Protein AF-A0A7X2NM46-F1 (afdb_monomer_lite)

Secondary structure (DSSP, 8-state):
---------HHHHHHHHHHHHHHHTTSS--SS-HHHHHHHHHHHHHHHHHHHHTS--PSSP-HHHHHHHHHHHHHHHHTT----

Foldseek 3Di:
DDDDDPPDCVVVVVVLVVQVVCCVVVNDPRPADPVNVVVVVQVVLQVVVCVQVVDHDDPPDPVVVSVVSVVVVVVCVVVVNDDD

Structure (mmCIF, N/CA/C/O backbone):
data_AF-A0A7X2NM46-F1
#
_entry.id   AF-A0A7X2NM46-F1
#
loop_
_atom_site.group_PDB
_atom_site.id
_atom_site.type_symbol
_atom_site.label_atom_id
_atom_site.label_alt_id
_atom_site.label_comp_id
_atom_site.label_asym_id
_atom_site.label_entity_id
_atom_site.label_seq_id
_atom_site.pdbx_PDB_ins_code
_atom_site.Cartn_x
_atom_site.Cartn_y
_atom_site.Cartn_z
_atom_site.occupancy
_atom_site.B_iso_or_equiv
_atom_site.auth_seq_id
_atom_site.auth_comp_id
_atom_site.auth_asym_id
_atom_site.auth_atom_id
_atom_site.pdbx_PDB_model_num
ATOM 1 N N . MET A 1 1 ? -11.678 -10.987 -13.985 1.00 47.78 1 MET A N 1
ATOM 2 C CA . MET A 1 1 ? -11.330 -9.606 -14.376 1.00 47.78 1 MET A CA 1
ATOM 3 C C . MET A 1 1 ? -11.656 -8.725 -13.185 1.00 47.78 1 MET A C 1
ATOM 5 O O . MET A 1 1 ? -12.766 -8.838 -12.689 1.00 47.78 1 MET A O 1
ATOM 9 N N . ILE A 1 2 ? -10.684 -7.982 -12.650 1.00 53.25 2 ILE A N 1
ATOM 10 C CA . ILE A 1 2 ? -10.951 -6.960 -11.627 1.00 53.25 2 ILE A CA 1
ATOM 11 C C . ILE A 1 2 ? -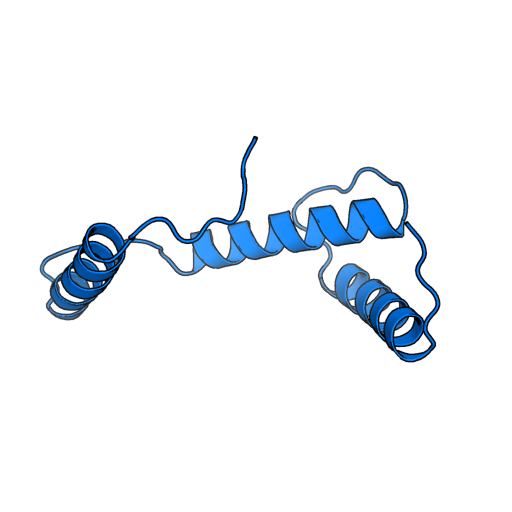11.214 -5.681 -12.407 1.00 53.25 2 ILE A C 1
ATOM 13 O O . ILE A 1 2 ? -10.326 -5.195 -13.101 1.00 53.25 2 ILE A O 1
ATOM 17 N N . GLU A 1 3 ? -12.443 -5.198 -12.348 1.00 78.88 3 GLU A N 1
ATOM 18 C CA . GLU A 1 3 ? -12.881 -3.992 -13.035 1.00 78.88 3 GLU A CA 1
ATOM 19 C C . GLU A 1 3 ? -13.324 -2.966 -11.996 1.00 78.88 3 GLU A C 1
ATOM 21 O O . GLU A 1 3 ? -13.994 -3.306 -11.019 1.00 78.88 3 GLU A O 1
ATOM 26 N N . PHE A 1 4 ? -12.914 -1.713 -12.184 1.00 79.12 4 PHE A N 1
ATOM 27 C CA . PHE A 1 4 ? -13.519 -0.615 -11.445 1.00 79.12 4 PHE A CA 1
ATOM 28 C C . PHE A 1 4 ? -14.929 -0.425 -11.992 1.00 79.12 4 PHE A C 1
ATOM 30 O O . PHE A 1 4 ? -15.111 -0.232 -13.192 1.00 79.12 4 PHE A O 1
ATOM 37 N N . ASN A 1 5 ? -15.916 -0.516 -11.114 1.00 84.44 5 ASN A N 1
ATOM 38 C CA . ASN A 1 5 ? -17.312 -0.314 -11.448 1.00 84.44 5 ASN A CA 1
ATOM 39 C C . ASN A 1 5 ? -17.990 0.498 -10.340 1.00 84.44 5 ASN A C 1
ATOM 41 O O . ASN A 1 5 ? -17.460 0.635 -9.236 1.00 84.44 5 ASN A O 1
ATOM 45 N N . ASP A 1 6 ? -19.180 1.012 -10.634 1.00 86.12 6 ASP A N 1
ATOM 46 C CA . ASP A 1 6 ? -19.965 1.820 -9.696 1.00 86.12 6 ASP A CA 1
ATOM 47 C C . ASP A 1 6 ? -20.843 0.951 -8.782 1.00 86.12 6 ASP A C 1
ATOM 49 O O . ASP A 1 6 ? -21.931 1.356 -8.366 1.00 86.12 6 ASP A O 1
ATOM 53 N N . THR A 1 7 ? -20.405 -0.279 -8.490 1.00 88.44 7 THR A N 1
ATOM 54 C CA . THR A 1 7 ? -21.154 -1.155 -7.588 1.00 88.44 7 THR A CA 1
ATOM 55 C C . THR A 1 7 ? -21.221 -0.514 -6.208 1.00 88.44 7 THR A C 1
ATOM 57 O O . THR A 1 7 ? -20.208 -0.090 -5.649 1.00 88.44 7 THR A O 1
ATOM 60 N N . ASP A 1 8 ? -22.427 -0.472 -5.643 1.00 91.94 8 ASP A N 1
ATOM 61 C CA . ASP A 1 8 ? -22.651 0.037 -4.296 1.00 91.94 8 ASP A CA 1
ATOM 62 C C . ASP A 1 8 ? -21.789 -0.717 -3.272 1.00 91.94 8 ASP A C 1
ATOM 64 O O . ASP A 1 8 ? -21.905 -1.932 -3.100 1.00 91.94 8 ASP A O 1
ATOM 68 N N . ASN A 1 9 ? -20.938 0.027 -2.567 1.00 92.00 9 ASN A N 1
ATOM 69 C CA . ASN A 1 9 ? -20.029 -0.482 -1.546 1.00 92.00 9 ASN A CA 1
ATOM 70 C C . ASN A 1 9 ? -20.319 0.092 -0.147 1.00 92.00 9 ASN A C 1
ATOM 72 O O . ASN A 1 9 ? -19.510 -0.075 0.772 1.00 92.00 9 ASN A O 1
ATOM 76 N N . ARG A 1 10 ? -21.476 0.745 0.056 1.00 96.19 10 ARG A N 1
ATOM 77 C CA . ARG A 1 10 ? -21.838 1.405 1.326 1.00 96.19 10 ARG A CA 1
ATOM 78 C C . ARG A 1 10 ? -21.753 0.471 2.528 1.00 96.19 10 ARG A C 1
ATOM 80 O O . ARG A 1 10 ? -21.311 0.893 3.595 1.00 96.19 10 ARG A O 1
ATOM 87 N N . VAL A 1 11 ? -22.138 -0.796 2.358 1.00 96.62 11 VAL A N 1
ATOM 88 C CA . VAL A 1 11 ? -22.059 -1.818 3.415 1.00 96.62 11 VAL A CA 1
ATOM 89 C C . VAL A 1 11 ? -20.607 -2.067 3.830 1.00 96.62 11 VAL A C 1
ATOM 91 O O . VAL A 1 11 ? -20.305 -2.058 5.022 1.00 96.62 11 VAL A O 1
ATOM 94 N N . GLN A 1 12 ? -19.692 -2.230 2.869 1.00 94.31 12 GLN A N 1
ATOM 95 C CA . GLN A 1 12 ? -18.273 -2.466 3.163 1.00 94.31 12 GLN A CA 1
ATOM 96 C C . GLN A 1 12 ? -17.622 -1.231 3.789 1.00 94.31 12 GLN A C 1
ATOM 98 O O . GLN A 1 12 ? -16.917 -1.352 4.788 1.00 94.31 12 GLN A O 1
ATOM 103 N N . GLN A 1 13 ? -17.905 -0.035 3.263 1.00 94.81 13 GLN A N 1
ATOM 104 C CA . GLN A 1 13 ? -17.387 1.211 3.834 1.00 94.81 13 GLN A CA 1
ATOM 105 C C . GLN A 1 13 ? -17.880 1.426 5.271 1.00 94.81 13 GLN A C 1
ATOM 107 O O . GLN A 1 13 ? -17.091 1.760 6.153 1.00 94.81 13 GLN A O 1
ATOM 112 N N . THR A 1 14 ? -19.166 1.168 5.529 1.00 97.75 14 THR A N 1
ATOM 113 C CA . THR A 1 14 ? -19.755 1.258 6.874 1.00 97.75 14 THR A CA 1
ATOM 114 C C . THR A 1 14 ? -19.096 0.269 7.833 1.00 97.75 14 THR A C 1
ATOM 116 O O . THR A 1 14 ? -18.771 0.633 8.962 1.00 97.75 14 THR A O 1
ATOM 119 N N . ALA A 1 15 ? -18.850 -0.967 7.388 1.00 96.88 15 ALA A N 1
ATOM 120 C CA . ALA A 1 15 ? -18.146 -1.967 8.184 1.00 96.88 15 ALA A CA 1
ATOM 121 C C . ALA A 1 15 ? -16.721 -1.511 8.546 1.00 96.88 15 ALA A C 1
ATOM 123 O O . ALA A 1 15 ? -16.344 -1.589 9.712 1.00 96.88 15 ALA A O 1
ATOM 124 N N . ILE A 1 16 ? -15.966 -0.959 7.589 1.00 96.94 16 ILE A N 1
ATOM 125 C CA . ILE A 1 16 ? -14.604 -0.444 7.818 1.00 96.94 16 ILE A CA 1
ATOM 126 C C . ILE A 1 16 ? -14.603 0.698 8.844 1.00 96.94 16 ILE A C 1
ATOM 128 O O . ILE A 1 16 ? -13.787 0.702 9.767 1.00 96.94 16 ILE A O 1
ATOM 132 N N . VAL A 1 17 ? -15.525 1.657 8.717 1.00 97.19 17 VAL A N 1
ATOM 133 C CA . VAL A 1 17 ? -15.629 2.786 9.658 1.00 97.19 17 VAL A CA 1
ATOM 134 C C . VAL A 1 17 ? -16.003 2.301 11.059 1.00 97.19 17 VAL A C 1
ATOM 136 O O . VAL A 1 17 ? -15.375 2.705 12.038 1.00 97.19 17 VAL A O 1
ATOM 139 N N . ASN A 1 18 ? -16.981 1.401 11.172 1.00 97.88 18 ASN A N 1
ATOM 140 C CA . ASN A 1 18 ? -17.379 0.836 12.462 1.00 97.88 18 ASN A CA 1
ATOM 141 C C . ASN A 1 18 ? -16.239 0.050 13.116 1.00 97.88 18 ASN A C 1
ATOM 143 O O . ASN A 1 18 ? -16.014 0.201 14.316 1.00 97.88 18 ASN A O 1
ATOM 147 N N . HIS A 1 19 ? -15.487 -0.727 12.331 1.00 97.88 19 HIS A N 1
ATOM 148 C CA . HIS A 1 19 ? -14.300 -1.446 12.795 1.00 97.88 19 HIS A CA 1
ATOM 149 C C . HIS A 1 19 ? -13.265 -0.485 13.380 1.00 97.88 19 HIS A C 1
ATOM 151 O O . HIS A 1 19 ? -12.762 -0.695 14.482 1.00 97.88 19 HIS A O 1
ATOM 157 N N . PHE A 1 20 ? -12.975 0.610 12.672 1.00 96.94 20 PHE A N 1
ATOM 158 C CA . PHE A 1 20 ? -12.056 1.638 13.156 1.00 96.94 20 PHE A CA 1
ATOM 159 C C . PHE A 1 20 ? -12.511 2.219 14.503 1.00 96.94 20 PHE A C 1
ATOM 161 O O . PHE A 1 20 ? -11.698 2.330 15.419 1.00 96.94 20 PHE A O 1
ATOM 168 N N . ILE A 1 21 ? -13.809 2.511 14.662 1.00 98.06 21 ILE A N 1
ATOM 169 C CA . ILE A 1 21 ? -14.384 2.992 15.929 1.00 98.06 21 ILE A CA 1
ATOM 170 C C . ILE A 1 21 ? -14.185 1.966 17.058 1.00 98.06 21 ILE A C 1
ATOM 172 O O . ILE A 1 21 ? -13.766 2.344 18.153 1.00 98.06 21 ILE A O 1
ATOM 176 N N . GLN A 1 22 ? -14.446 0.676 16.816 1.00 98.38 22 GLN A N 1
ATOM 177 C CA . GLN A 1 22 ? -14.216 -0.361 17.832 1.00 98.38 22 GLN A CA 1
ATOM 178 C C . GLN A 1 22 ? -12.729 -0.475 18.197 1.00 98.38 22 GLN A C 1
ATOM 180 O O . GLN A 1 22 ? -12.391 -0.613 19.376 1.00 98.38 22 GLN A O 1
ATOM 185 N N . ALA A 1 23 ? -11.835 -0.363 17.212 1.00 97.81 23 ALA A N 1
ATOM 186 C CA . ALA A 1 23 ? -10.397 -0.453 17.427 1.00 97.81 23 ALA A CA 1
ATOM 187 C C . ALA A 1 23 ? -9.856 0.701 18.285 1.00 97.81 23 ALA A C 1
ATOM 189 O O . ALA A 1 23 ? -9.129 0.459 19.248 1.00 97.81 23 ALA A O 1
ATOM 190 N N . VAL A 1 24 ? -10.259 1.949 18.014 1.00 97.19 24 VAL A N 1
ATOM 191 C CA . VAL A 1 24 ? -9.833 3.102 18.836 1.00 97.19 24 VAL A CA 1
ATOM 192 C C . VAL A 1 24 ? -10.420 3.072 20.250 1.00 97.19 24 VAL A C 1
ATOM 194 O O . VAL A 1 24 ? -9.833 3.630 21.171 1.00 97.19 24 VAL A O 1
ATOM 197 N N . GLN A 1 25 ? -11.551 2.386 20.443 1.00 98.31 25 GLN A N 1
ATOM 198 C CA . GLN A 1 25 ? -12.142 2.126 21.760 1.00 98.31 25 GLN A CA 1
ATOM 199 C C . GLN A 1 25 ? -11.479 0.950 22.501 1.00 98.31 25 GLN A C 1
ATOM 201 O O . GLN A 1 25 ? -11.904 0.617 23.607 1.00 98.31 25 GLN A O 1
ATOM 206 N N . GLY A 1 26 ? -10.472 0.300 21.905 1.00 97.50 26 GLY A N 1
ATOM 207 C CA . GLY A 1 26 ? -9.780 -0.857 22.481 1.00 97.50 26 GLY A CA 1
ATOM 208 C C . GLY A 1 26 ? -10.605 -2.147 22.482 1.00 97.50 26 GLY A C 1
ATOM 209 O O . GLY A 1 26 ? -10.250 -3.097 23.175 1.00 97.50 26 GLY A O 1
ATOM 210 N N . ARG A 1 27 ? -11.714 -2.185 21.735 1.00 98.19 27 ARG A N 1
ATOM 211 C CA . ARG A 1 27 ? -12.627 -3.338 21.670 1.00 98.19 27 ARG A CA 1
ATOM 212 C C . ARG A 1 27 ? -12.229 -4.340 20.596 1.00 98.19 27 ARG A C 1
ATOM 214 O O . ARG A 1 27 ? -12.558 -5.514 20.712 1.00 98.19 27 ARG A O 1
ATOM 221 N N . GLU A 1 28 ? -11.499 -3.885 19.583 1.00 96.94 28 GLU A N 1
ATOM 222 C CA . GLU A 1 28 ? -10.986 -4.716 18.498 1.00 96.94 28 GLU A CA 1
ATOM 223 C C . GLU A 1 28 ? -9.540 -4.344 18.148 1.00 96.94 28 GLU A C 1
ATOM 225 O O . GLU A 1 28 ? -9.036 -3.286 18.524 1.00 96.94 28 GLU A O 1
ATOM 230 N N . LYS A 1 29 ? -8.850 -5.222 17.415 1.00 96.50 29 LYS A N 1
ATOM 2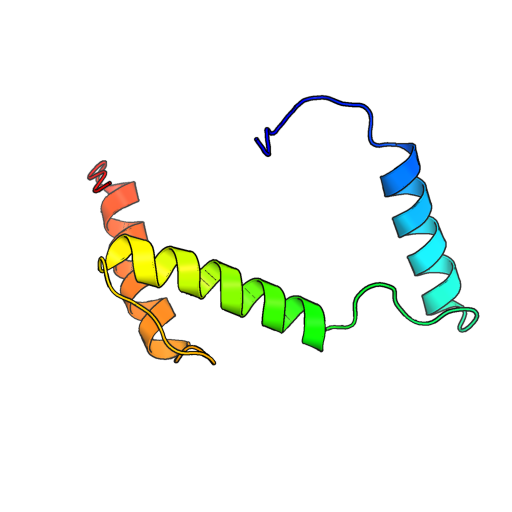31 C CA . LYS A 1 29 ? -7.570 -4.872 16.782 1.00 96.50 29 LYS A CA 1
ATOM 232 C C . LYS A 1 29 ? -7.844 -4.081 15.509 1.00 96.50 29 LYS A C 1
ATOM 234 O O . LYS A 1 29 ? -8.852 -4.323 14.853 1.00 96.50 29 LYS A O 1
ATOM 239 N N . ILE A 1 30 ? -6.953 -3.165 15.132 1.00 95.31 30 ILE A N 1
ATOM 240 C CA . ILE A 1 30 ? -7.080 -2.446 13.859 1.00 95.31 30 ILE A CA 1
ATOM 241 C C . ILE A 1 30 ? -7.116 -3.441 12.689 1.00 95.31 30 ILE A C 1
ATOM 243 O O . ILE A 1 30 ? -6.329 -4.385 12.662 1.00 95.31 30 ILE A O 1
ATOM 247 N N . LEU A 1 31 ? -8.042 -3.236 11.746 1.00 94.19 31 LEU A N 1
ATOM 248 C CA . LEU A 1 31 ? -8.259 -4.143 10.612 1.00 94.19 31 LEU A CA 1
ATOM 249 C C . LEU A 1 31 ? -7.009 -4.300 9.738 1.00 94.19 31 LEU A C 1
ATOM 251 O O . LEU A 1 31 ? -6.740 -5.383 9.240 1.00 94.19 31 LEU A O 1
ATOM 255 N N . CYS A 1 32 ? -6.272 -3.206 9.552 1.00 93.38 32 CYS A N 1
ATOM 256 C CA . CYS A 1 32 ? -5.049 -3.157 8.765 1.00 93.38 32 CYS A CA 1
ATOM 257 C C . CYS A 1 32 ? -3.970 -2.438 9.586 1.00 93.38 32 CYS A C 1
ATOM 259 O O . CYS A 1 32 ? -4.029 -1.211 9.736 1.00 93.38 32 CYS A O 1
ATOM 261 N N . PRO A 1 33 ? -3.023 -3.183 10.177 1.00 94.44 33 PRO A N 1
ATOM 262 C CA . PRO A 1 33 ? -1.834 -2.616 10.797 1.00 94.44 33 PRO A CA 1
ATOM 263 C C . PRO A 1 33 ? -0.958 -1.869 9.781 1.00 94.44 33 PRO A C 1
ATOM 265 O O . PRO A 1 33 ? -0.986 -2.134 8.577 1.00 94.44 33 PRO A O 1
ATOM 268 N N . VAL A 1 34 ? -0.130 -0.944 10.272 1.00 93.94 34 VAL A N 1
ATOM 269 C CA . VAL A 1 34 ? 0.748 -0.121 9.420 1.00 93.94 34 VAL A CA 1
ATOM 270 C C . VAL A 1 34 ? 1.732 -0.987 8.632 1.00 93.94 34 VAL A C 1
ATOM 272 O O . VAL A 1 34 ? 2.037 -0.688 7.480 1.00 93.94 34 VAL A O 1
ATOM 275 N N . GLU A 1 35 ? 2.204 -2.080 9.221 1.0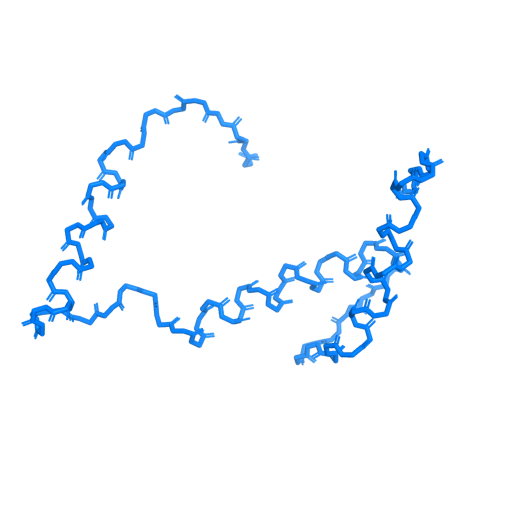0 94.31 35 GLU A N 1
ATOM 276 C CA . GLU A 1 35 ? 3.157 -3.000 8.607 1.00 94.31 35 GLU A CA 1
ATOM 277 C C . GLU A 1 35 ? 2.578 -3.641 7.338 1.00 94.31 35 GLU A C 1
ATOM 279 O O . GLU A 1 35 ? 3.260 -3.710 6.313 1.00 94.31 35 GLU A O 1
ATOM 284 N N . GLU A 1 36 ? 1.305 -4.042 7.370 1.00 94.44 36 GLU A N 1
ATOM 285 C CA . GLU A 1 36 ? 0.597 -4.620 6.221 1.00 94.44 36 GLU A CA 1
ATOM 286 C C . GLU A 1 36 ? 0.322 -3.569 5.135 1.00 94.44 36 GLU A C 1
ATOM 288 O O . GLU A 1 36 ? 0.474 -3.837 3.935 1.00 94.44 36 GLU A O 1
ATOM 293 N N . ALA A 1 37 ? 0.002 -2.335 5.537 1.00 92.75 37 ALA A N 1
ATOM 294 C CA . ALA A 1 37 ? -0.146 -1.217 4.609 1.00 92.75 37 ALA A CA 1
ATOM 295 C C . ALA A 1 37 ? 1.176 -0.905 3.880 1.00 92.75 37 ALA A C 1
ATOM 297 O O . ALA A 1 37 ? 1.194 -0.723 2.659 1.00 92.75 37 ALA A O 1
ATOM 298 N N . VAL A 1 38 ? 2.302 -0.905 4.601 1.00 93.31 38 VAL A N 1
ATOM 299 C CA . VAL A 1 38 ? 3.641 -0.698 4.024 1.00 93.31 38 VAL A CA 1
ATOM 300 C C . VAL A 1 38 ? 4.025 -1.839 3.080 1.00 93.31 38 VAL A C 1
ATOM 302 O O . VAL A 1 38 ? 4.592 -1.579 2.019 1.00 93.31 38 VAL A O 1
ATOM 305 N N . GLN A 1 39 ? 3.696 -3.091 3.410 1.00 93.25 39 GLN A N 1
ATOM 306 C CA . GLN A 1 39 ? 3.918 -4.231 2.512 1.00 93.25 39 GLN A CA 1
ATOM 307 C C . GLN A 1 39 ? 3.115 -4.103 1.214 1.00 93.25 39 GLN A C 1
ATOM 309 O O . GLN A 1 39 ? 3.677 -4.282 0.132 1.00 93.25 39 GLN A O 1
ATOM 314 N N . SER A 1 40 ? 1.839 -3.721 1.308 1.00 93.88 40 SER A N 1
ATOM 315 C CA . SER A 1 40 ? 0.979 -3.485 0.142 1.00 93.88 40 SER A CA 1
ATOM 316 C C . SER A 1 40 ? 1.554 -2.391 -0.762 1.00 93.88 40 SER A C 1
ATOM 318 O O . SER A 1 40 ? 1.677 -2.575 -1.974 1.00 93.88 40 SER A O 1
ATOM 320 N N . LEU A 1 41 ? 2.001 -1.280 -0.165 1.00 92.25 41 LEU A N 1
ATOM 321 C CA . LEU A 1 41 ? 2.672 -0.199 -0.887 1.00 92.25 41 LEU A CA 1
ATOM 322 C C . LEU A 1 41 ? 3.966 -0.676 -1.563 1.00 92.25 41 LEU A C 1
ATOM 324 O O . LEU A 1 41 ? 4.236 -0.313 -2.707 1.00 92.25 41 LEU A O 1
ATOM 328 N N . ASN A 1 42 ? 4.757 -1.508 -0.881 1.00 93.25 42 ASN A N 1
ATOM 329 C CA . ASN A 1 42 ? 5.984 -2.080 -1.428 1.00 93.25 42 ASN A CA 1
ATOM 330 C C . ASN A 1 42 ? 5.682 -2.916 -2.682 1.00 93.25 42 ASN A C 1
ATOM 332 O O . ASN A 1 42 ? 6.311 -2.713 -3.714 1.00 93.25 42 ASN A O 1
ATOM 336 N N . ILE A 1 43 ? 4.670 -3.787 -2.634 1.00 94.25 43 ILE A N 1
ATOM 337 C CA . ILE A 1 43 ? 4.260 -4.623 -3.774 1.00 94.25 43 ILE A CA 1
ATOM 338 C C . ILE A 1 43 ? 3.843 -3.764 -4.973 1.00 94.25 43 ILE A C 1
ATOM 340 O O . ILE A 1 43 ? 4.330 -3.984 -6.083 1.00 94.25 43 ILE A O 1
ATOM 344 N N . ILE A 1 44 ? 2.994 -2.756 -4.754 1.00 93.94 44 ILE A N 1
ATOM 345 C CA . ILE A 1 44 ? 2.496 -1.872 -5.820 1.00 93.94 44 ILE A CA 1
ATOM 346 C C . ILE A 1 44 ? 3.642 -1.075 -6.454 1.00 93.94 44 ILE A C 1
ATOM 348 O O . ILE A 1 44 ? 3.770 -1.038 -7.679 1.00 93.94 44 ILE A O 1
ATOM 352 N N . ASN A 1 45 ? 4.531 -0.501 -5.639 1.00 94.56 45 ASN A N 1
ATOM 353 C CA . ASN A 1 45 ? 5.731 0.178 -6.135 1.00 94.56 45 ASN A CA 1
ATOM 354 C C . ASN A 1 45 ? 6.621 -0.771 -6.956 1.00 94.56 45 ASN A C 1
ATOM 356 O O . ASN A 1 45 ? 7.251 -0.356 -7.927 1.00 94.56 45 ASN A O 1
ATOM 360 N N . GLY A 1 46 ? 6.653 -2.055 -6.596 1.00 94.50 46 GLY A N 1
ATOM 361 C CA . GLY A 1 46 ? 7.430 -3.080 -7.288 1.00 94.50 46 GLY A CA 1
ATOM 362 C C . GLY A 1 46 ? 6.845 -3.411 -8.650 1.00 94.50 46 GLY A C 1
ATOM 363 O O . GLY A 1 46 ? 7.591 -3.516 -9.621 1.00 94.50 46 GLY A O 1
ATOM 364 N N . ALA A 1 47 ? 5.517 -3.494 -8.742 1.00 93.56 47 ALA A N 1
ATOM 365 C CA . ALA A 1 47 ? 4.814 -3.667 -10.007 1.00 93.56 47 ALA A CA 1
ATOM 366 C C . ALA A 1 47 ? 5.094 -2.498 -10.967 1.00 93.56 47 ALA A C 1
ATOM 368 O O . ALA A 1 47 ? 5.447 -2.730 -12.124 1.00 93.56 47 ALA A O 1
ATOM 369 N N . TYR A 1 48 ? 5.041 -1.253 -10.478 1.00 92.12 48 TYR A N 1
ATOM 370 C CA . TYR A 1 48 ? 5.420 -0.081 -11.275 1.00 92.12 48 TYR A CA 1
ATOM 371 C C . TYR A 1 48 ? 6.884 -0.122 -11.716 1.00 92.12 48 TYR A C 1
ATOM 373 O O . TYR A 1 48 ? 7.177 0.046 -12.897 1.00 92.12 48 TYR A O 1
ATOM 381 N N . LEU A 1 49 ? 7.808 -0.401 -10.791 1.00 93.50 49 LEU A N 1
ATOM 382 C CA . LEU A 1 49 ? 9.235 -0.471 -11.104 1.00 93.50 49 LEU A CA 1
ATOM 383 C C . LEU A 1 49 ? 9.551 -1.563 -12.133 1.00 93.50 49 LEU A C 1
ATOM 385 O O . LEU A 1 49 ? 10.409 -1.368 -12.997 1.00 93.50 49 LEU A O 1
ATOM 389 N N . SER A 1 50 ? 8.869 -2.704 -12.024 1.00 93.62 50 SER A N 1
ATOM 390 C CA . SER A 1 50 ? 8.970 -3.818 -12.962 1.00 93.62 50 SER A CA 1
ATOM 391 C C . SER A 1 50 ? 8.475 -3.415 -14.348 1.00 93.62 50 SER A C 1
ATOM 393 O O . SER A 1 50 ? 9.196 -3.627 -15.322 1.00 93.62 50 SER A O 1
ATOM 395 N N . SER A 1 51 ? 7.312 -2.761 -14.423 1.00 92.12 51 SER A N 1
ATOM 396 C CA . SER A 1 51 ? 6.724 -2.261 -15.668 1.00 92.12 51 SER A CA 1
ATOM 397 C C . SER A 1 51 ? 7.621 -1.234 -16.364 1.00 92.12 51 SER A C 1
ATOM 399 O O . SER A 1 51 ? 7.937 -1.415 -17.535 1.00 92.12 51 SER A O 1
ATOM 401 N N . TRP A 1 52 ? 8.124 -0.217 -15.655 1.00 90.50 52 TRP A N 1
ATOM 402 C CA . TRP A 1 52 ? 8.966 0.821 -16.271 1.00 90.50 52 TRP A CA 1
ATOM 403 C C . TRP A 1 52 ? 10.311 0.305 -16.787 1.00 90.50 52 TRP A C 1
ATOM 405 O O . TRP A 1 52 ? 10.866 0.872 -17.723 1.00 90.50 52 TRP A O 1
ATOM 415 N N . ASN A 1 53 ? 10.854 -0.752 -16.177 1.00 89.19 53 ASN A N 1
ATOM 416 C CA . ASN A 1 53 ? 12.169 -1.289 -16.536 1.00 89.19 53 ASN A CA 1
ATOM 417 C C . ASN A 1 53 ? 12.113 -2.587 -17.346 1.00 89.19 53 ASN A C 1
ATOM 419 O O . ASN A 1 53 ? 13.172 -3.093 -17.722 1.00 89.19 53 ASN A O 1
ATOM 423 N N . ASN A 1 54 ? 10.918 -3.144 -17.561 1.00 91.75 54 ASN A N 1
ATOM 424 C CA . ASN A 1 54 ? 10.694 -4.470 -18.132 1.00 91.75 54 ASN A CA 1
ATOM 425 C C . ASN A 1 54 ? 11.582 -5.558 -17.483 1.00 91.75 54 ASN A C 1
ATOM 427 O O . ASN A 1 54 ? 12.282 -6.315 -18.160 1.00 91.75 54 ASN A O 1
ATOM 431 N N . LYS A 1 55 ? 11.629 -5.580 -16.143 1.00 92.75 55 LYS A N 1
ATOM 432 C CA . LYS A 1 55 ? 12.496 -6.476 -15.354 1.00 92.75 55 LYS A CA 1
ATOM 433 C C . LYS A 1 55 ? 11.770 -7.0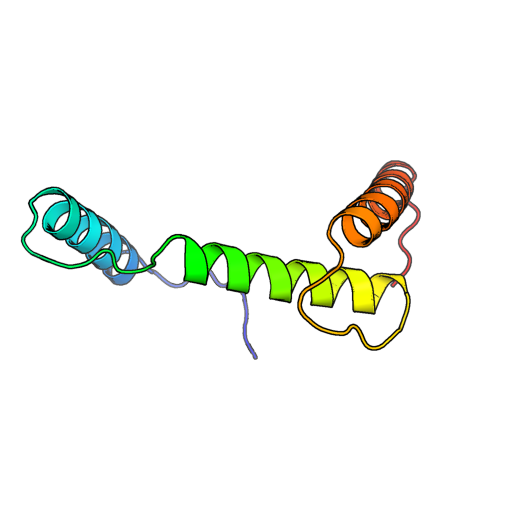61 -14.153 1.00 92.75 55 LYS A C 1
ATOM 435 O O . LYS A 1 55 ? 10.935 -6.400 -13.540 1.00 92.75 55 LYS A O 1
ATOM 440 N N . VAL A 1 56 ? 12.156 -8.275 -13.764 1.00 94.12 56 VAL A N 1
ATOM 441 C CA . VAL A 1 56 ? 11.763 -8.857 -12.472 1.00 94.12 56 VAL A CA 1
ATOM 442 C C . VAL A 1 56 ? 12.394 -8.038 -11.344 1.00 94.12 56 VAL A C 1
ATOM 444 O O . VAL A 1 56 ? 13.570 -7.678 -11.417 1.00 94.12 56 VAL A O 1
ATOM 447 N N . VAL A 1 57 ? 11.614 -7.751 -10.303 1.00 92.88 57 VAL A N 1
ATOM 448 C CA . VAL A 1 57 ? 12.063 -7.027 -9.107 1.00 92.88 57 VAL A CA 1
ATOM 449 C C . VAL A 1 57 ? 12.108 -7.966 -7.904 1.00 92.88 57 VAL A C 1
ATOM 451 O O . VAL A 1 57 ? 11.262 -8.845 -7.758 1.00 92.88 57 VAL A O 1
ATOM 454 N N . SER A 1 58 ? 13.099 -7.783 -7.035 1.00 92.56 58 SER A N 1
ATOM 455 C CA . SER A 1 58 ? 13.228 -8.516 -5.773 1.00 92.56 58 SER A CA 1
ATOM 456 C C . SER A 1 58 ? 12.673 -7.701 -4.608 1.00 92.56 58 SER A C 1
ATOM 458 O O . SER A 1 58 ? 12.838 -6.480 -4.573 1.00 92.56 58 SER A O 1
ATOM 460 N N . PHE A 1 59 ? 12.087 -8.380 -3.623 1.00 90.25 59 PHE A N 1
ATOM 461 C CA . PHE A 1 59 ? 11.596 -7.759 -2.394 1.00 90.25 59 PHE A CA 1
ATOM 462 C C . PHE A 1 59 ? 12.531 -8.022 -1.201 1.00 90.25 59 PHE A C 1
ATOM 464 O O . PHE A 1 59 ? 13.144 -9.089 -1.146 1.00 90.25 59 PHE A O 1
ATOM 471 N N . PRO A 1 60 ? 12.611 -7.091 -0.228 1.00 89.69 60 PRO A N 1
ATOM 472 C CA . PRO A 1 60 ? 11.965 -5.772 -0.215 1.00 89.69 60 PRO A CA 1
ATOM 473 C C . PRO A 1 60 ? 12.611 -4.806 -1.222 1.00 89.69 60 PRO A C 1
ATOM 475 O O . PRO A 1 60 ? 13.804 -4.903 -1.502 1.00 89.69 60 PRO A O 1
ATOM 478 N N . LEU A 1 61 ? 11.837 -3.863 -1.773 1.00 90.31 61 LEU A N 1
ATOM 479 C CA . LEU A 1 61 ? 12.394 -2.904 -2.726 1.00 90.31 61 LEU A CA 1
ATOM 480 C C . LEU A 1 61 ? 13.401 -1.966 -2.067 1.00 90.31 61 LEU A C 1
ATOM 482 O O . LEU A 1 61 ? 13.210 -1.474 -0.953 1.00 90.31 61 LEU A O 1
ATOM 486 N N . VAL A 1 62 ? 14.421 -1.606 -2.839 1.00 90.50 62 VAL A N 1
ATOM 487 C CA . VAL A 1 62 ? 15.303 -0.488 -2.513 1.00 90.50 62 VAL A CA 1
ATOM 488 C C . VAL A 1 62 ? 14.564 0.813 -2.837 1.00 90.50 62 VAL A C 1
ATOM 490 O O . VAL A 1 62 ? 14.542 1.259 -3.983 1.00 90.50 62 VAL A O 1
ATOM 493 N N . MET A 1 63 ? 13.949 1.442 -1.831 1.00 87.25 63 MET A N 1
ATOM 494 C CA . MET A 1 63 ? 13.078 2.617 -2.030 1.00 87.25 63 MET A CA 1
ATOM 495 C C . MET A 1 63 ? 13.772 3.806 -2.707 1.00 87.25 63 MET A C 1
ATOM 497 O O . MET A 1 63 ? 13.133 4.550 -3.449 1.00 87.25 63 MET A O 1
ATOM 501 N N . ALA A 1 64 ? 15.082 3.968 -2.505 1.00 90.62 64 ALA A N 1
ATOM 502 C CA . ALA A 1 64 ? 15.869 4.984 -3.203 1.00 90.62 64 ALA A CA 1
ATOM 503 C C . ALA A 1 64 ? 15.914 4.747 -4.724 1.00 90.62 64 ALA A C 1
ATOM 505 O O . ALA A 1 64 ? 15.826 5.698 -5.500 1.00 90.62 64 ALA A O 1
ATOM 506 N N . LEU A 1 65 ? 15.999 3.482 -5.155 1.00 87.44 65 LEU A N 1
ATOM 507 C CA . LEU A 1 65 ? 15.955 3.116 -6.569 1.00 87.44 65 LEU A CA 1
ATOM 508 C C . LEU A 1 65 ? 14.560 3.365 -7.148 1.00 87.44 65 LEU A C 1
ATOM 510 O O . LEU A 1 65 ? 14.448 3.990 -8.198 1.00 87.44 65 LEU A O 1
ATOM 514 N N . TYR A 1 66 ? 13.508 2.944 -6.435 1.00 92.12 66 TYR A N 1
ATOM 515 C CA . TYR A 1 66 ? 12.131 3.213 -6.853 1.00 92.12 66 TYR A CA 1
ATOM 516 C C . TYR A 1 66 ? 11.879 4.712 -7.047 1.00 92.12 66 TYR A C 1
ATOM 518 O O . TYR A 1 66 ? 11.398 5.116 -8.101 1.00 92.12 66 TYR A O 1
ATOM 526 N N . ARG A 1 67 ? 12.261 5.547 -6.070 1.00 92.56 67 ARG A N 1
ATOM 527 C CA . ARG A 1 67 ? 12.084 7.006 -6.139 1.00 92.56 67 ARG A CA 1
ATOM 528 C C . ARG A 1 67 ? 12.747 7.608 -7.376 1.00 92.56 67 ARG A C 1
ATOM 530 O O . ARG A 1 67 ? 12.115 8.395 -8.072 1.00 92.56 67 ARG A O 1
ATOM 537 N N . LYS A 1 68 ? 13.986 7.206 -7.669 1.00 93.25 68 LYS A N 1
ATOM 538 C CA . LYS A 1 68 ? 14.728 7.677 -8.843 1.00 93.25 68 LYS A CA 1
ATOM 539 C C . LYS A 1 68 ? 14.010 7.340 -10.153 1.00 93.25 68 LYS A C 1
ATOM 541 O O . LYS A 1 68 ? 13.947 8.178 -11.047 1.00 93.25 68 LYS A O 1
ATOM 546 N N . GLU A 1 69 ? 13.488 6.121 -10.287 1.00 92.25 69 GLU A N 1
ATOM 547 C CA . GLU A 1 69 ? 12.762 5.721 -11.498 1.00 92.25 69 GLU A CA 1
ATOM 548 C C . GLU A 1 69 ? 11.374 6.377 -11.582 1.00 92.25 69 GLU A C 1
ATOM 550 O O . GLU A 1 69 ? 10.967 6.799 -12.664 1.00 92.25 69 GLU A O 1
ATOM 555 N N . TRP A 1 70 ? 10.688 6.570 -10.449 1.00 92.38 70 TRP A N 1
ATOM 556 C CA . TRP A 1 70 ? 9.427 7.314 -10.395 1.00 92.38 70 TRP A CA 1
ATOM 557 C C . TRP A 1 70 ? 9.595 8.767 -10.849 1.00 92.38 70 TRP A C 1
ATOM 559 O O . TRP A 1 70 ? 8.778 9.253 -11.623 1.00 92.38 70 TRP A O 1
ATOM 569 N N . GLU A 1 71 ? 10.659 9.460 -10.435 1.00 93.19 71 GLU A N 1
ATOM 570 C CA . GLU A 1 71 ? 10.927 10.839 -10.869 1.00 93.19 71 GLU A CA 1
ATOM 571 C C . GLU A 1 71 ? 11.087 10.931 -12.394 1.00 93.19 71 GLU A C 1
ATOM 573 O O . GLU A 1 71 ? 10.512 11.822 -13.022 1.00 93.19 71 GLU A O 1
ATOM 578 N N . LYS A 1 72 ? 11.786 9.972 -13.015 1.00 90.12 72 LYS A N 1
ATOM 579 C CA . LYS A 1 72 ? 11.897 9.892 -14.480 1.00 90.12 72 LYS A CA 1
ATOM 580 C C . LYS A 1 72 ? 10.543 9.627 -15.140 1.00 90.12 72 LYS A C 1
ATOM 582 O O . LYS A 1 72 ? 10.181 10.325 -16.085 1.00 90.12 72 LYS A O 1
ATOM 587 N N . ALA A 1 73 ? 9.783 8.653 -14.634 1.00 86.19 73 ALA A N 1
ATOM 588 C CA . ALA A 1 73 ? 8.460 8.319 -15.160 1.00 86.19 73 ALA A CA 1
ATOM 589 C C . ALA A 1 73 ? 7.482 9.503 -15.036 1.00 86.19 73 ALA A C 1
ATOM 591 O O . ALA A 1 73 ? 6.751 9.817 -15.976 1.00 86.19 73 ALA A O 1
ATOM 592 N N . ALA A 1 74 ? 7.517 10.221 -13.911 1.00 85.06 74 ALA A N 1
ATOM 593 C CA . ALA A 1 74 ? 6.714 11.413 -13.670 1.00 85.06 74 ALA A CA 1
ATOM 594 C C . ALA A 1 74 ? 7.088 12.570 -14.611 1.00 85.06 74 ALA A C 1
ATOM 596 O O . ALA A 1 74 ? 6.201 13.300 -15.058 1.00 85.06 74 ALA A O 1
ATOM 597 N N . LEU A 1 75 ? 8.374 12.738 -14.949 1.00 81.00 75 LEU A N 1
ATOM 598 C CA . LEU A 1 75 ? 8.786 13.670 -16.001 1.00 81.00 75 LEU A CA 1
ATOM 599 C C . LEU A 1 75 ? 8.224 13.255 -17.365 1.00 81.00 75 LEU A C 1
ATOM 601 O O . LEU A 1 75 ? 7.673 14.107 -18.055 1.00 81.00 75 LEU A O 1
ATOM 605 N N . ASN A 1 76 ? 8.312 11.981 -17.746 1.00 77.62 76 ASN A N 1
ATOM 606 C CA . ASN A 1 76 ? 7.810 11.510 -19.042 1.00 77.62 76 ASN A CA 1
ATOM 607 C C . ASN A 1 76 ? 6.299 11.753 -19.197 1.00 77.62 76 ASN A C 1
ATOM 609 O O . ASN A 1 76 ? 5.865 12.272 -20.225 1.00 77.62 76 ASN A O 1
ATOM 613 N N . LEU A 1 77 ? 5.519 11.504 -18.137 1.00 74.00 77 LEU A N 1
ATOM 614 C CA . LEU A 1 77 ? 4.083 11.807 -18.095 1.00 74.00 77 LEU A CA 1
ATOM 615 C C . LEU A 1 77 ? 3.789 13.301 -18.294 1.00 74.00 77 LEU A C 1
ATOM 617 O O . LEU A 1 77 ? 2.874 13.653 -19.035 1.00 74.00 77 LEU A O 1
ATOM 621 N N . LYS A 1 78 ? 4.579 14.191 -17.679 1.00 72.19 78 LYS A N 1
ATOM 622 C CA . LYS A 1 78 ? 4.428 15.649 -17.849 1.00 72.19 78 LYS A CA 1
ATOM 623 C C . LYS A 1 78 ? 4.736 16.129 -19.269 1.00 72.19 78 LYS A C 1
ATOM 625 O O . LYS A 1 78 ? 4.195 17.149 -19.680 1.00 72.19 78 LYS A O 1
ATOM 630 N N . HIS A 1 79 ? 5.581 15.409 -20.005 1.00 73.38 79 HIS A N 1
ATOM 631 C CA . HIS A 1 79 ? 5.944 15.736 -21.387 1.00 73.38 79 HIS A CA 1
ATOM 632 C C . HIS A 1 79 ? 5.101 14.975 -22.426 1.00 73.38 79 HIS A C 1
ATOM 634 O O . HIS A 1 79 ? 5.395 15.054 -23.615 1.00 73.38 79 HIS A O 1
ATOM 640 N N . GLY A 1 80 ? 4.062 14.242 -22.002 1.00 61.66 80 GLY A N 1
ATOM 641 C CA . GLY A 1 80 ? 3.194 13.473 -22.902 1.00 61.66 80 GLY A CA 1
ATOM 642 C C . GLY A 1 80 ? 3.877 12.266 -23.554 1.00 61.66 80 GLY A C 1
ATOM 643 O O . GLY A 1 80 ? 3.389 11.755 -24.560 1.00 61.66 80 GLY A O 1
ATOM 644 N N . ILE A 1 81 ? 5.007 11.810 -23.007 1.00 60.41 81 ILE A N 1
ATOM 645 C CA . ILE A 1 81 ? 5.712 10.619 -23.481 1.00 60.41 81 ILE A CA 1
ATOM 646 C C . ILE A 1 81 ? 5.157 9.422 -22.708 1.00 60.41 81 ILE A C 1
ATOM 648 O O . ILE A 1 81 ? 5.539 9.169 -21.565 1.00 60.41 81 ILE A O 1
ATOM 652 N N . TYR A 1 82 ? 4.235 8.692 -23.334 1.00 55.50 82 TYR A N 1
ATOM 653 C CA . TYR A 1 82 ? 3.697 7.445 -22.797 1.00 55.50 82 TYR A CA 1
ATOM 654 C C . TYR A 1 82 ? 4.526 6.272 -23.320 1.00 55.50 82 TYR A C 1
ATOM 656 O O . TYR A 1 82 ? 4.447 5.920 -24.495 1.00 55.50 82 TYR A O 1
ATOM 664 N N . THR A 1 83 ? 5.337 5.672 -22.455 1.00 54.06 83 THR A N 1
ATOM 665 C CA . THR A 1 83 ? 5.957 4.368 -22.715 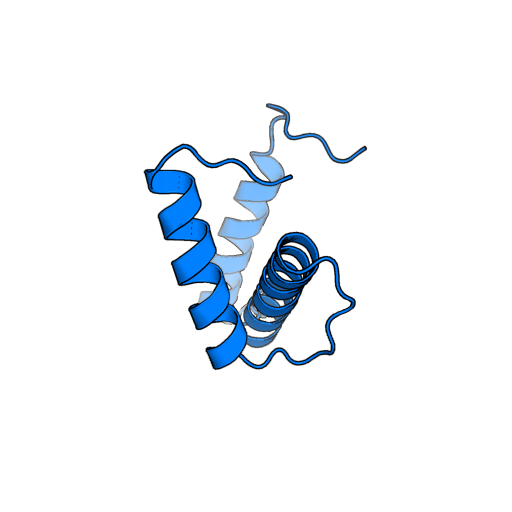1.00 54.06 83 THR A CA 1
ATOM 666 C C . THR A 1 83 ? 5.131 3.304 -22.004 1.00 54.06 83 THR A C 1
ATOM 668 O O . THR A 1 83 ? 5.101 3.295 -20.770 1.00 54.06 83 THR A O 1
ATOM 671 N N . PHE A 1 84 ? 4.442 2.471 -22.785 1.00 49.09 84 PHE A N 1
ATOM 672 C CA . PHE A 1 84 ? 3.796 1.236 -22.337 1.00 49.09 84 PHE A CA 1
ATOM 673 C C . PHE A 1 84 ? 4.708 0.051 -22.647 1.00 49.09 84 PHE A C 1
ATOM 675 O O . PHE A 1 84 ? 5.313 0.068 -23.745 1.00 49.09 84 PHE A O 1
#

Organism: NCBI:txid2605778

pLDDT: mean 88.7, std 11.8, range [47.78, 98.38]

Sequence (84 aa):
MIEFNDTDNRVQQTAIVNH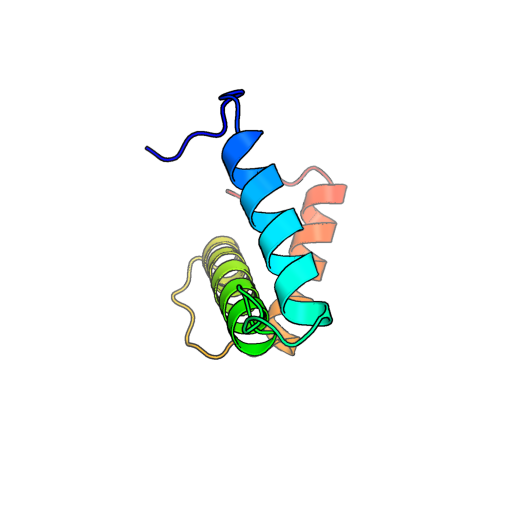FIQAVQGREKILCPVEEAVQSLNIINGAYLSSWNNKVVSFPLVMALYRKEWEKAALNLKHGIYTF

Radius of gyration: 18.0 Å; chains: 1; bounding box: 39×25×46 Å